Protein AF-A0A7X8Z266-F1 (afdb_monomer_lite)

pLDDT: mean 78.36, std 25.02, range [24.59, 98.62]

Radius of gyration: 16.89 Å; chains: 1; bounding box: 41×51×45 Å

Structure (mmCIF, N/CA/C/O backbone):
data_AF-A0A7X8Z266-F1
#
_entry.id   AF-A0A7X8Z266-F1
#
loop_
_atom_site.group_PDB
_atom_site.id
_atom_site.type_symbol
_atom_site.label_atom_id
_atom_site.label_alt_id
_atom_site.label_comp_id
_atom_site.label_asym_id
_atom_site.label_entity_id
_atom_site.label_seq_id
_atom_site.pdbx_PDB_ins_code
_atom_site.Cartn_x
_atom_site.Cartn_y
_atom_site.Cartn_z
_atom_site.occupancy
_atom_site.B_iso_or_equiv
_atom_site.auth_seq_id
_atom_site.auth_comp_id
_atom_site.auth_asym_id
_atom_site.auth_atom_id
_atom_site.pdbx_PDB_model_num
ATOM 1 N N . MET A 1 1 ? -18.901 -28.163 7.034 1.00 35.19 1 MET A N 1
ATOM 2 C CA . MET A 1 1 ? -17.542 -27.736 6.646 1.00 35.19 1 MET A CA 1
ATOM 3 C C . MET A 1 1 ? -17.707 -26.936 5.373 1.00 35.19 1 MET A C 1
ATOM 5 O O . MET A 1 1 ? -18.072 -27.517 4.364 1.00 35.19 1 MET A O 1
ATOM 9 N N . ASP A 1 2 ? -17.622 -25.613 5.477 1.00 34.78 2 ASP A N 1
ATOM 10 C CA . ASP A 1 2 ? -17.873 -24.698 4.362 1.00 34.78 2 ASP A CA 1
ATOM 11 C C . ASP A 1 2 ? -16.616 -24.594 3.487 1.00 34.78 2 ASP A C 1
ATOM 13 O O . ASP A 1 2 ? -15.543 -24.224 3.963 1.00 34.78 2 ASP A O 1
ATOM 17 N N . THR A 1 3 ? -16.745 -24.987 2.224 1.00 41.06 3 THR A N 1
ATOM 18 C CA . THR A 1 3 ? -15.698 -25.002 1.197 1.00 41.06 3 THR A CA 1
ATOM 19 C C . THR A 1 3 ? -15.690 -23.717 0.358 1.00 41.06 3 THR A C 1
ATOM 21 O O . THR A 1 3 ? -15.401 -23.766 -0.836 1.00 41.06 3 THR A O 1
ATOM 24 N N . SER A 1 4 ? -15.986 -22.545 0.930 1.00 42.16 4 SER A N 1
ATOM 25 C CA . SER A 1 4 ? -15.913 -21.267 0.205 1.00 42.16 4 SER A CA 1
ATOM 26 C C . SER A 1 4 ? -14.477 -20.703 0.135 1.00 42.16 4 SER A C 1
ATOM 28 O O . SER A 1 4 ? -14.201 -19.594 0.599 1.00 42.16 4 SER A O 1
ATOM 30 N N . ASN A 1 5 ? -13.533 -21.438 -0.456 1.00 44.22 5 ASN A N 1
ATOM 31 C CA . ASN A 1 5 ? -12.249 -20.862 -0.880 1.00 44.22 5 ASN A CA 1
ATOM 32 C C . ASN A 1 5 ? -12.412 -20.200 -2.260 1.00 44.22 5 ASN A C 1
ATOM 34 O O . ASN A 1 5 ? -11.796 -20.603 -3.241 1.00 44.22 5 ASN A O 1
ATOM 38 N N . SER A 1 6 ? -13.328 -19.234 -2.351 1.00 47.03 6 SER A N 1
ATOM 39 C CA . SER A 1 6 ? -13.508 -18.397 -3.536 1.00 47.03 6 SER A CA 1
ATOM 40 C C . SER A 1 6 ? -12.525 -17.232 -3.451 1.00 47.03 6 SER A C 1
ATOM 42 O O . SER A 1 6 ? -12.657 -16.413 -2.536 1.00 47.03 6 SER A O 1
ATOM 44 N N . ASP A 1 7 ? -11.563 -17.161 -4.374 1.00 64.88 7 ASP A N 1
ATOM 45 C CA . ASP A 1 7 ? -10.638 -16.034 -4.543 1.00 64.88 7 ASP A CA 1
ATOM 46 C C . ASP A 1 7 ? -11.413 -14.710 -4.552 1.00 64.88 7 ASP A C 1
ATOM 48 O O . ASP A 1 7 ? -12.054 -14.330 -5.535 1.00 64.88 7 ASP A O 1
ATOM 52 N N . ARG A 1 8 ? -11.404 -14.014 -3.411 1.00 78.88 8 ARG A N 1
ATOM 53 C CA . ARG A 1 8 ? -12.069 -12.719 -3.273 1.00 78.88 8 ARG A CA 1
ATOM 54 C C . ARG A 1 8 ? -11.287 -11.692 -4.087 1.00 78.88 8 ARG A C 1
ATOM 56 O O . ARG A 1 8 ? -10.057 -11.699 -4.013 1.00 78.88 8 ARG A O 1
ATOM 63 N N . PRO A 1 9 ? -11.957 -10.790 -4.823 1.00 89.75 9 PRO A N 1
ATOM 64 C CA . PRO A 1 9 ? -11.262 -9.776 -5.596 1.00 89.75 9 PRO A CA 1
ATOM 65 C C . PRO A 1 9 ? -10.389 -8.918 -4.676 1.00 89.75 9 PRO A C 1
ATOM 67 O O . PRO A 1 9 ? -10.814 -8.474 -3.605 1.00 89.75 9 PRO A O 1
ATOM 70 N N . ILE A 1 10 ? -9.146 -8.715 -5.103 1.00 93.56 10 ILE A N 1
ATOM 71 C CA . ILE A 1 10 ? -8.135 -7.971 -4.357 1.00 93.56 10 ILE A CA 1
ATOM 72 C C . ILE A 1 10 ? -8.099 -6.538 -4.881 1.00 93.56 10 ILE A C 1
ATOM 74 O O . ILE A 1 10 ? -8.095 -6.318 -6.094 1.00 93.56 10 ILE A O 1
ATOM 78 N N . VAL A 1 11 ? -8.056 -5.564 -3.976 1.00 94.56 11 VAL A N 1
ATOM 79 C CA . VAL A 1 11 ? -7.810 -4.156 -4.310 1.00 94.56 11 VAL A CA 1
ATOM 80 C C . VAL A 1 11 ? -6.470 -3.749 -3.721 1.00 94.56 11 VAL A C 1
ATOM 82 O O . VAL A 1 11 ? -6.250 -3.901 -2.516 1.00 94.56 11 VAL A O 1
ATOM 85 N N . CYS A 1 12 ? -5.573 -3.241 -4.567 1.00 96.06 12 CYS A N 1
ATOM 86 C CA . CYS A 1 12 ? -4.284 -2.738 -4.115 1.00 96.06 12 CYS A CA 1
ATOM 87 C C . CYS A 1 12 ? -4.364 -1.262 -3.739 1.00 96.06 12 CYS A C 1
ATOM 89 O O . CYS A 1 12 ? -5.022 -0.482 -4.424 1.00 96.06 12 CYS A O 1
ATOM 91 N N . ILE A 1 13 ? -3.677 -0.873 -2.671 1.00 96.81 13 ILE A N 1
ATOM 92 C CA . ILE A 1 13 ? -3.551 0.514 -2.238 1.00 96.81 13 ILE A CA 1
ATOM 93 C C . ILE A 1 13 ? -2.069 0.889 -2.239 1.00 96.81 13 ILE A C 1
ATOM 95 O O . ILE A 1 13 ? -1.274 0.319 -1.486 1.00 96.81 13 ILE A O 1
ATOM 99 N N . PHE A 1 14 ? -1.718 1.872 -3.064 1.00 96.31 14 PHE A N 1
ATOM 100 C CA . PHE A 1 14 ? -0.408 2.519 -3.079 1.00 96.31 14 PHE A CA 1
ATOM 101 C C . PHE A 1 14 ? -0.469 3.828 -2.297 1.00 96.31 14 PHE A C 1
ATOM 103 O O . PHE A 1 14 ? -1.463 4.551 -2.363 1.00 96.31 14 PHE A O 1
ATOM 110 N N . GLY A 1 15 ? 0.592 4.157 -1.562 1.00 94.38 15 GLY A N 1
ATOM 111 C CA . GLY A 1 15 ? 0.615 5.379 -0.763 1.00 94.38 15 GLY A CA 1
ATOM 112 C C . GLY A 1 15 ? 1.878 5.569 0.066 1.00 94.38 15 GLY A C 1
ATOM 113 O O . GLY A 1 15 ? 2.789 4.739 0.075 1.00 94.38 15 GLY A O 1
ATOM 114 N N . SER A 1 16 ? 1.938 6.704 0.762 1.00 93.62 16 SER A N 1
ATOM 115 C CA . SER A 1 16 ? 3.079 7.090 1.592 1.00 93.62 16 SER A CA 1
ATOM 116 C C . SER A 1 16 ? 3.277 6.185 2.814 1.00 93.62 16 SER A C 1
ATOM 118 O O . SER A 1 16 ? 2.316 5.789 3.475 1.00 93.62 16 SER A O 1
ATOM 120 N N . TYR A 1 17 ? 4.540 5.948 3.176 1.00 93.00 17 TYR A N 1
ATOM 121 C CA . TYR A 1 17 ? 4.927 5.263 4.416 1.00 93.00 17 TYR A CA 1
ATOM 122 C C . TYR A 1 17 ? 4.997 6.194 5.638 1.00 93.00 17 TYR A C 1
ATOM 124 O O . TYR A 1 17 ? 5.162 5.720 6.755 1.00 93.00 17 TYR A O 1
ATOM 132 N N . SER A 1 18 ? 4.961 7.512 5.423 1.00 93.38 18 SER A N 1
ATOM 133 C CA . SER A 1 18 ? 5.242 8.513 6.460 1.00 93.38 18 SER A CA 1
ATOM 134 C C . SER A 1 18 ? 4.063 8.920 7.359 1.00 93.38 18 SER A C 1
ATOM 136 O O . SER A 1 18 ? 4.357 9.308 8.491 1.00 93.38 18 SER A O 1
ATOM 138 N N . PRO A 1 19 ? 2.789 8.921 6.904 1.00 95.25 19 PRO A N 1
ATOM 139 C CA . PRO A 1 19 ? 1.686 9.437 7.708 1.00 95.25 19 PRO A CA 1
ATOM 140 C C . PRO A 1 19 ? 1.514 8.715 9.038 1.00 95.25 19 PRO A C 1
ATOM 142 O O . PRO A 1 19 ? 1.786 7.520 9.138 1.00 95.25 19 PRO A O 1
ATOM 145 N N . LYS A 1 20 ? 1.023 9.422 10.050 1.00 96.56 20 LYS A N 1
ATOM 146 C CA . LYS A 1 20 ? 0.807 8.875 11.399 1.00 96.56 20 LYS A CA 1
ATOM 147 C C . LYS A 1 20 ? -0.675 8.881 11.783 1.00 96.56 20 LYS A C 1
ATOM 149 O O . LYS A 1 20 ? -1.428 9.668 11.211 1.00 96.56 20 LYS A O 1
ATOM 154 N N . PRO A 1 21 ? -1.099 8.050 12.755 1.00 96.94 21 PRO A N 1
ATOM 155 C CA . PRO A 1 21 ? -2.458 8.103 13.291 1.00 96.94 21 PRO A CA 1
ATOM 156 C C . PRO A 1 21 ? -2.871 9.531 13.670 1.00 96.94 21 PRO A C 1
ATOM 158 O O . PRO A 1 21 ? -2.087 10.255 14.287 1.00 96.94 21 PRO A O 1
ATOM 161 N N . GLY A 1 22 ? -4.082 9.935 13.284 1.00 95.25 22 GLY A N 1
ATOM 162 C CA . GLY A 1 22 ? -4.594 11.297 13.453 1.00 95.25 22 GLY A CA 1
ATOM 163 C C . GLY A 1 22 ? -4.239 12.273 12.325 1.00 95.25 22 GLY A C 1
ATOM 164 O O . GLY A 1 22 ? -4.825 13.353 12.257 1.00 95.25 22 GLY A O 1
ATOM 165 N N . GLU A 1 23 ? -3.323 11.929 11.414 1.00 95.19 23 GLU A N 1
ATOM 166 C CA . GLU A 1 23 ? -3.059 12.746 10.226 1.00 95.19 23 GLU A CA 1
ATOM 167 C C . GLU A 1 23 ? -4.092 12.466 9.119 1.00 95.19 23 GLU A C 1
ATOM 169 O O . GLU A 1 23 ? -4.456 11.308 8.897 1.00 95.19 23 GLU A O 1
ATOM 174 N N . PRO A 1 24 ? -4.516 13.480 8.337 1.00 95.12 24 PRO A N 1
ATOM 175 C CA . PRO A 1 24 ? -5.601 13.324 7.362 1.00 95.12 24 PRO A CA 1
ATOM 176 C C . PRO A 1 24 ? -5.409 12.174 6.365 1.00 95.12 24 PRO A C 1
ATOM 178 O O . PRO A 1 24 ? -6.353 11.453 6.051 1.00 95.12 24 PRO A O 1
ATOM 181 N N . LEU A 1 25 ? -4.181 11.978 5.875 1.00 92.62 25 LEU A N 1
ATOM 182 C CA . LEU A 1 25 ? -3.877 10.928 4.903 1.00 92.62 25 LEU A CA 1
ATOM 183 C C . LEU A 1 25 ? -3.906 9.524 5.526 1.00 92.62 25 LEU A C 1
ATOM 185 O O . LEU A 1 25 ? -4.255 8.558 4.845 1.00 92.62 25 LEU A O 1
ATOM 189 N N . PHE A 1 26 ? -3.560 9.408 6.810 1.00 97.25 26 PHE A N 1
ATOM 190 C CA . PHE A 1 26 ? -3.673 8.156 7.553 1.00 97.25 26 PHE A CA 1
ATOM 191 C C . PHE A 1 26 ? -5.148 7.791 7.747 1.00 97.25 26 PHE A C 1
ATOM 193 O O . PHE A 1 26 ? -5.557 6.692 7.378 1.00 97.25 26 PHE A O 1
ATOM 200 N N . GLU A 1 27 ? -5.962 8.733 8.230 1.00 97.50 27 GLU A N 1
ATOM 201 C CA . GLU A 1 27 ? -7.399 8.519 8.451 1.00 97.50 27 GLU A CA 1
ATOM 202 C C . GLU A 1 27 ? -8.140 8.191 7.149 1.00 97.50 27 GLU A C 1
ATOM 204 O O . GLU A 1 27 ? -8.985 7.294 7.109 1.00 97.50 27 GLU A O 1
ATOM 209 N N . LEU A 1 28 ? -7.769 8.851 6.048 1.00 95.44 28 LEU A N 1
ATOM 210 C CA . LEU A 1 28 ? -8.294 8.530 4.724 1.00 95.44 28 LEU A CA 1
ATOM 211 C C . LEU A 1 28 ? -7.953 7.090 4.315 1.00 95.44 28 LEU A C 1
ATOM 213 O O . LEU A 1 28 ? -8.831 6.352 3.868 1.00 95.44 28 LEU A O 1
ATOM 217 N N . ALA A 1 29 ? -6.695 6.671 4.475 1.00 97.38 29 ALA A N 1
ATOM 218 C CA . ALA A 1 29 ? -6.267 5.313 4.147 1.00 97.38 29 ALA A CA 1
ATOM 219 C C . ALA A 1 29 ? -6.986 4.258 5.006 1.00 97.38 29 ALA A C 1
ATOM 221 O O . ALA A 1 29 ? -7.407 3.226 4.476 1.00 97.38 29 ALA A O 1
ATOM 222 N N . TYR A 1 30 ? -7.180 4.536 6.298 1.00 98.50 30 TYR A N 1
ATOM 223 C CA . TYR A 1 30 ? -7.962 3.696 7.205 1.00 98.50 30 TYR A CA 1
ATOM 224 C C . TYR A 1 30 ? -9.419 3.570 6.743 1.00 98.50 30 TYR A C 1
ATOM 226 O O . TYR A 1 30 ? -9.921 2.456 6.570 1.00 98.50 30 TYR A O 1
ATOM 234 N N . ALA A 1 31 ? -10.082 4.694 6.456 1.00 97.62 31 ALA A N 1
ATOM 235 C CA . ALA A 1 31 ? -11.469 4.712 5.998 1.00 97.62 31 ALA A CA 1
ATOM 236 C C . ALA A 1 31 ? -11.653 3.961 4.669 1.00 97.62 31 ALA A C 1
ATOM 238 O O . ALA A 1 31 ? -12.618 3.212 4.509 1.00 97.62 31 ALA A O 1
ATOM 239 N N . ILE A 1 32 ? -10.707 4.102 3.735 1.00 96.31 32 ILE A N 1
ATOM 240 C CA . ILE A 1 32 ? -10.701 3.359 2.468 1.00 96.31 32 ILE A CA 1
ATOM 241 C C . ILE A 1 32 ? -10.553 1.857 2.720 1.00 96.31 32 ILE A C 1
ATOM 243 O O . ILE A 1 32 ? -11.330 1.076 2.170 1.00 96.31 32 ILE A O 1
ATOM 247 N N . GLY A 1 33 ? -9.603 1.444 3.566 1.00 97.25 33 GLY A N 1
ATOM 248 C CA . GLY A 1 33 ? -9.425 0.037 3.933 1.00 97.25 33 GLY A CA 1
ATOM 249 C C . GLY A 1 33 ? -10.703 -0.565 4.520 1.00 97.25 33 GLY A C 1
ATOM 250 O O . GLY A 1 33 ? -11.151 -1.631 4.092 1.00 97.25 33 GLY A O 1
ATOM 251 N N . GLN A 1 34 ? -11.351 0.170 5.425 1.00 97.75 34 GLN A N 1
ATOM 252 C CA . GLN A 1 34 ? -12.617 -0.228 6.032 1.00 97.75 34 GLN A CA 1
ATOM 253 C C . GLN A 1 34 ? -13.754 -0.329 5.001 1.00 97.75 34 GLN A C 1
ATOM 255 O O . GLN A 1 34 ? -14.527 -1.290 5.019 1.00 97.75 34 GLN A O 1
ATOM 260 N N . ALA A 1 35 ? -13.864 0.640 4.089 1.00 95.81 35 ALA A N 1
ATOM 261 C CA . ALA A 1 35 ? -14.896 0.661 3.055 1.00 95.81 35 ALA A CA 1
ATOM 262 C C . ALA A 1 35 ? -14.738 -0.499 2.059 1.00 95.81 35 ALA A C 1
ATOM 264 O O . ALA A 1 35 ? -15.711 -1.192 1.760 1.00 95.81 35 ALA A O 1
ATOM 265 N N . LEU A 1 36 ? -13.512 -0.757 1.597 1.00 94.06 36 LEU A N 1
ATOM 266 C CA . LEU A 1 36 ? -13.203 -1.876 0.703 1.00 94.06 36 LEU A CA 1
ATOM 267 C C . LEU A 1 36 ? -13.519 -3.219 1.363 1.00 94.06 36 LEU A C 1
ATOM 269 O O . LEU A 1 36 ? -14.144 -4.087 0.751 1.00 94.06 36 LEU A O 1
ATOM 273 N N . ALA A 1 37 ? -13.159 -3.370 2.635 1.00 95.25 37 ALA A N 1
ATOM 274 C CA . ALA A 1 37 ? -13.438 -4.582 3.384 1.00 95.25 37 ALA A CA 1
ATOM 275 C C . ALA A 1 37 ? -14.947 -4.835 3.562 1.00 95.25 37 ALA A C 1
ATOM 277 O O . ALA A 1 37 ? -15.438 -5.947 3.317 1.00 95.25 37 ALA A O 1
ATOM 278 N N . LYS A 1 38 ? -15.707 -3.788 3.910 1.00 93.56 38 LYS A N 1
ATOM 279 C CA . LYS A 1 38 ? -17.178 -3.830 3.979 1.00 93.56 38 LYS A CA 1
ATOM 280 C C . LYS A 1 38 ? -17.806 -4.183 2.627 1.00 93.56 38 LYS A C 1
ATOM 282 O O . LYS A 1 38 ? -18.787 -4.918 2.593 1.00 93.56 38 LYS A O 1
ATOM 287 N N . ALA A 1 39 ? -17.204 -3.738 1.526 1.00 90.69 39 ALA A N 1
ATOM 288 C CA . ALA A 1 39 ? -17.618 -4.084 0.167 1.00 90.69 39 ALA A CA 1
ATOM 289 C C . ALA A 1 39 ? -17.176 -5.493 -0.293 1.00 90.69 39 ALA A C 1
ATOM 291 O O . ALA A 1 39 ? -17.514 -5.909 -1.398 1.00 90.69 3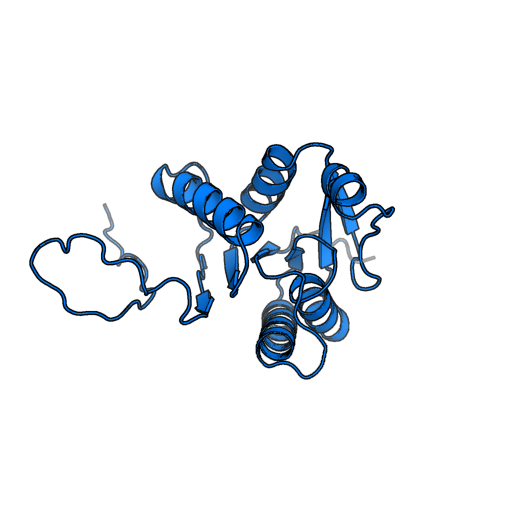9 ALA A O 1
ATOM 292 N N . GLY A 1 40 ? -16.466 -6.256 0.546 1.00 91.81 40 GLY A N 1
ATOM 293 C CA . GLY A 1 40 ? -16.105 -7.652 0.276 1.00 91.81 40 GLY A CA 1
ATOM 294 C C . GLY A 1 40 ? -14.734 -7.864 -0.365 1.00 91.81 40 GLY A C 1
ATOM 295 O O . GLY A 1 40 ? -14.401 -9.005 -0.690 1.00 91.81 40 GLY A O 1
ATOM 296 N N . PHE A 1 41 ? -1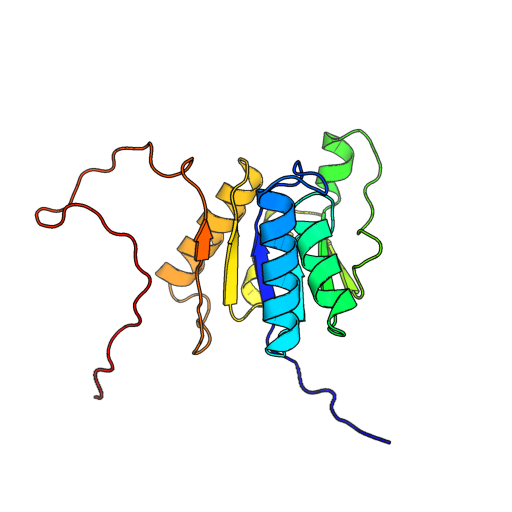3.931 -6.809 -0.514 1.00 93.25 41 PHE A N 1
ATOM 297 C CA . PHE A 1 41 ? -12.595 -6.898 -1.098 1.00 93.25 41 PHE A CA 1
ATOM 298 C C . PHE A 1 41 ? -11.538 -7.299 -0.065 1.00 93.25 41 PHE A C 1
ATOM 300 O O . PHE A 1 41 ? -11.598 -6.913 1.106 1.00 93.25 41 PHE A O 1
ATOM 307 N N . THR A 1 42 ? -10.537 -8.043 -0.528 1.00 96.12 42 THR A N 1
ATOM 308 C CA . THR A 1 42 ? -9.269 -8.228 0.191 1.00 96.12 42 THR A CA 1
ATOM 309 C C . THR A 1 42 ? -8.370 -7.029 -0.103 1.00 96.12 42 THR A C 1
ATOM 311 O O . THR A 1 42 ? -8.237 -6.629 -1.261 1.00 96.12 42 THR A O 1
ATOM 314 N N . VAL A 1 43 ? -7.736 -6.457 0.922 1.00 97.25 43 VAL A N 1
ATOM 315 C CA . VAL A 1 43 ? -6.840 -5.301 0.751 1.00 97.25 43 VAL A CA 1
ATOM 316 C C . VAL A 1 43 ? -5.398 -5.768 0.582 1.00 97.25 43 VAL A C 1
ATOM 318 O O . VAL A 1 43 ? -4.885 -6.513 1.412 1.00 97.25 43 VAL A O 1
ATOM 321 N N . CYS A 1 44 ? -4.737 -5.314 -0.481 1.00 97.62 44 CYS A N 1
ATOM 322 C CA . CYS A 1 44 ? -3.317 -5.545 -0.738 1.00 97.62 44 CYS A CA 1
ATOM 323 C C . CYS A 1 44 ? -2.539 -4.228 -0.667 1.00 97.62 44 CYS A C 1
ATOM 325 O O . CYS A 1 44 ? -2.957 -3.229 -1.247 1.00 97.62 44 CYS A O 1
ATOM 327 N N . ASN A 1 45 ? -1.386 -4.203 -0.007 1.00 98.19 45 ASN A N 1
ATOM 328 C CA . ASN A 1 45 ? -0.499 -3.038 0.006 1.00 98.19 45 ASN A CA 1
ATOM 329 C C . ASN A 1 45 ? 0.966 -3.458 0.226 1.00 98.19 45 ASN A C 1
ATOM 331 O O . ASN A 1 45 ? 1.296 -4.641 0.199 1.00 98.19 45 ASN A O 1
ATOM 335 N N . GLY A 1 46 ? 1.871 -2.496 0.427 1.00 97.06 46 GLY A N 1
ATOM 336 C CA . GLY A 1 46 ? 3.296 -2.773 0.639 1.00 97.06 46 GLY A CA 1
ATOM 337 C C . GLY A 1 46 ? 3.685 -3.343 2.006 1.00 97.06 46 GLY A C 1
ATOM 338 O O . GLY A 1 46 ? 4.856 -3.642 2.212 1.00 97.06 46 GLY A O 1
ATOM 339 N N . GLY A 1 47 ? 2.743 -3.481 2.937 1.00 96.62 47 GLY A N 1
ATOM 340 C CA . GLY A 1 47 ? 2.924 -4.193 4.202 1.00 96.62 47 GLY A CA 1
ATOM 341 C C . GLY A 1 47 ? 3.631 -3.432 5.324 1.00 96.62 47 GLY A C 1
ATOM 342 O O . GLY A 1 47 ? 3.750 -3.982 6.410 1.00 96.62 47 GLY A O 1
ATOM 343 N N . TYR A 1 48 ? 4.084 -2.193 5.118 1.00 95.75 48 TYR A N 1
ATOM 344 C CA . TYR A 1 48 ? 4.836 -1.432 6.131 1.00 95.75 48 TYR A CA 1
ATOM 345 C C . TYR A 1 48 ? 3.967 -0.376 6.839 1.00 95.75 48 TYR A C 1
ATOM 347 O O . TYR A 1 48 ? 2.790 -0.613 7.105 1.00 95.75 48 TYR A O 1
ATOM 355 N N . ASP A 1 49 ? 4.558 0.776 7.163 1.00 95.81 49 ASP A N 1
ATOM 356 C CA . ASP A 1 49 ? 3.963 1.863 7.942 1.00 95.81 49 ASP A CA 1
ATOM 357 C C . ASP A 1 49 ? 3.081 2.813 7.108 1.00 95.81 49 ASP A C 1
ATOM 359 O O . ASP A 1 49 ? 2.867 2.637 5.904 1.00 95.81 49 ASP A O 1
ATOM 363 N N . GLY A 1 50 ? 2.579 3.864 7.752 1.00 96.62 50 GLY A N 1
ATOM 364 C CA . GLY A 1 50 ? 1.841 4.934 7.095 1.00 96.62 50 GLY A CA 1
ATOM 365 C C . GLY A 1 50 ? 0.510 4.477 6.525 1.00 96.62 50 GLY A C 1
ATOM 366 O O . GLY A 1 50 ? -0.261 3.780 7.181 1.00 96.62 50 GLY A O 1
ATOM 367 N N . THR A 1 51 ? 0.236 4.858 5.280 1.00 97.62 51 THR A N 1
ATOM 368 C CA . THR A 1 51 ? -1.018 4.504 4.596 1.00 97.62 51 THR A CA 1
ATOM 369 C C . THR A 1 51 ? -1.205 2.991 4.436 1.00 97.62 51 THR A C 1
ATOM 371 O O . THR A 1 51 ? -2.337 2.506 4.409 1.00 97.62 51 THR A O 1
ATOM 374 N N . MET A 1 52 ? -0.112 2.222 4.384 1.00 98.06 52 MET A N 1
ATOM 375 C CA . MET A 1 52 ? -0.155 0.758 4.326 1.00 98.06 52 MET A CA 1
ATOM 376 C C . MET A 1 52 ? -0.632 0.165 5.657 1.00 98.06 52 MET A C 1
ATOM 378 O O . MET A 1 52 ? -1.497 -0.709 5.663 1.00 98.06 52 MET A O 1
ATOM 382 N N . LEU A 1 53 ? -0.129 0.684 6.781 1.00 98.50 53 LEU A N 1
ATOM 383 C CA . LEU A 1 53 ? -0.597 0.310 8.116 1.00 98.50 53 LEU A CA 1
ATOM 384 C C . LEU A 1 53 ? -2.072 0.677 8.294 1.00 98.50 53 LEU A C 1
ATOM 386 O O . LEU A 1 53 ? -2.875 -0.183 8.640 1.00 98.50 53 LEU A O 1
ATOM 390 N N . ALA A 1 54 ? -2.429 1.927 7.995 1.00 98.56 54 ALA A N 1
ATOM 391 C CA . ALA A 1 54 ? -3.785 2.443 8.154 1.00 98.56 54 ALA A CA 1
ATOM 392 C C . ALA A 1 54 ? -4.817 1.635 7.356 1.00 98.56 54 ALA A C 1
ATOM 394 O O . ALA A 1 54 ? -5.839 1.207 7.890 1.00 98.56 54 ALA A O 1
ATOM 395 N N . SER A 1 55 ? -4.538 1.384 6.075 1.00 98.50 55 SER A N 1
ATOM 396 C CA . SER A 1 55 ? -5.457 0.635 5.218 1.00 98.50 55 SER A CA 1
ATOM 397 C C . SER A 1 55 ? -5.585 -0.836 5.611 1.00 98.50 55 SER A C 1
ATOM 399 O O . SER A 1 55 ? -6.691 -1.376 5.566 1.00 98.50 55 SER A O 1
ATOM 401 N N . ALA A 1 56 ? -4.492 -1.478 6.040 1.00 98.62 56 ALA A N 1
ATOM 402 C CA . ALA A 1 56 ? -4.543 -2.836 6.575 1.00 98.62 56 ALA A CA 1
ATOM 403 C C . ALA A 1 56 ? -5.355 -2.884 7.878 1.00 98.62 56 ALA A C 1
ATOM 405 O O . ALA A 1 56 ? -6.214 -3.750 8.026 1.00 98.62 56 ALA A O 1
ATOM 406 N N . GLN A 1 57 ? -5.149 -1.918 8.775 1.00 98.62 57 GLN A N 1
ATOM 407 C CA . GLN A 1 57 ? -5.904 -1.791 10.018 1.00 98.62 57 GLN A CA 1
ATOM 408 C C . GLN A 1 57 ? -7.410 -1.671 9.754 1.00 98.62 57 GLN A C 1
ATOM 410 O O . GLN A 1 57 ? -8.189 -2.483 10.252 1.00 98.62 57 GLN A O 1
ATOM 415 N N . GLY A 1 58 ? -7.822 -0.712 8.919 1.00 98.38 58 GLY A N 1
ATOM 416 C CA . GLY A 1 58 ? -9.237 -0.497 8.608 1.00 98.38 58 GLY A CA 1
ATOM 417 C C . GLY A 1 58 ? -9.894 -1.724 7.975 1.00 98.38 58 GLY A C 1
ATOM 418 O O . GLY A 1 58 ? -11.033 -2.062 8.303 1.00 98.38 58 GLY A O 1
ATOM 419 N N . ALA A 1 59 ? -9.169 -2.438 7.110 1.00 98.19 59 ALA A N 1
ATOM 420 C CA . ALA A 1 59 ? -9.663 -3.666 6.499 1.00 98.19 59 ALA A CA 1
ATOM 421 C C . ALA A 1 59 ? -9.802 -4.817 7.506 1.00 98.19 59 ALA A C 1
ATOM 423 O O . ALA A 1 59 ? -10.810 -5.534 7.502 1.00 98.19 59 ALA A O 1
ATOM 424 N N . LYS A 1 60 ? -8.807 -4.968 8.388 1.00 97.56 60 LYS A N 1
ATOM 425 C CA . LYS A 1 60 ? -8.759 -6.020 9.402 1.00 97.56 60 LYS A CA 1
ATOM 426 C C . LYS A 1 60 ? -9.868 -5.857 10.437 1.00 97.56 60 LYS A C 1
ATOM 428 O O . LYS A 1 60 ? -10.571 -6.820 10.737 1.00 97.56 60 LYS A O 1
ATOM 433 N N . GLU A 1 61 ? -10.072 -4.639 10.928 1.00 98.19 61 GLU A N 1
ATOM 434 C CA . GLU A 1 61 ? -11.140 -4.310 11.881 1.00 98.19 61 GLU A CA 1
ATOM 435 C C . GLU A 1 61 ? -12.542 -4.487 11.271 1.00 98.19 61 GLU A C 1
ATOM 437 O O . GLU A 1 61 ? -13.489 -4.832 11.973 1.00 98.19 61 GLU A O 1
ATOM 442 N N . ALA A 1 62 ? -12.675 -4.337 9.950 1.00 97.12 62 ALA A N 1
ATOM 443 C CA . ALA A 1 62 ? -13.896 -4.657 9.208 1.00 97.12 62 ALA A CA 1
ATOM 444 C C . ALA A 1 62 ? -14.048 -6.155 8.861 1.00 97.12 62 ALA A C 1
ATOM 446 O O . ALA A 1 62 ? -14.958 -6.529 8.116 1.00 97.12 62 ALA A O 1
ATOM 447 N N . GLY A 1 63 ? -13.180 -7.026 9.386 1.00 94.62 63 GLY A N 1
ATOM 448 C CA . GLY A 1 63 ? -13.300 -8.479 9.263 1.00 94.62 63 GLY A CA 1
ATOM 449 C C . GLY A 1 63 ? -12.857 -9.050 7.915 1.00 94.62 63 GLY A C 1
ATOM 450 O O . GLY A 1 63 ? -13.293 -10.146 7.545 1.00 94.62 63 GLY A O 1
ATOM 451 N N . ARG A 1 64 ? -12.012 -8.338 7.155 1.00 94.00 64 ARG A N 1
ATOM 452 C CA . ARG A 1 64 ? -11.425 -8.855 5.907 1.00 94.00 64 ARG A CA 1
ATOM 453 C C . ARG A 1 64 ? -9.933 -9.121 6.020 1.00 94.00 64 ARG A C 1
ATOM 455 O O . ARG A 1 64 ? -9.244 -8.584 6.878 1.00 94.00 64 ARG A O 1
ATOM 462 N N . ALA A 1 65 ? -9.479 -9.999 5.127 1.00 94.56 65 ALA A N 1
ATOM 463 C CA . ALA A 1 65 ? -8.085 -10.383 5.013 1.00 94.56 65 ALA A CA 1
ATOM 464 C C . ALA A 1 65 ? -7.261 -9.277 4.348 1.00 94.56 65 ALA A C 1
ATOM 466 O O . ALA A 1 65 ? -7.764 -8.499 3.527 1.00 94.56 65 ALA A O 1
ATOM 467 N N . THR A 1 66 ? -5.979 -9.267 4.674 1.00 98.00 66 THR A N 1
ATOM 468 C CA . THR A 1 66 ? -5.001 -8.293 4.193 1.00 98.00 66 THR A CA 1
ATOM 469 C C . THR A 1 66 ? -3.763 -8.997 3.645 1.00 98.00 66 THR A C 1
ATOM 471 O O . THR A 1 66 ? -3.332 -10.040 4.143 1.00 98.00 66 THR A O 1
ATOM 474 N N . ILE A 1 67 ? -3.175 -8.421 2.601 1.00 98.38 67 ILE A N 1
ATOM 475 C CA . ILE A 1 67 ? -1.955 -8.922 1.970 1.00 98.38 67 ILE A CA 1
ATOM 476 C C . ILE A 1 67 ? -0.906 -7.812 1.976 1.00 98.38 67 ILE A C 1
ATOM 478 O O . ILE A 1 67 ? -1.170 -6.697 1.527 1.00 98.38 67 ILE A O 1
ATOM 482 N N . GLY A 1 68 ? 0.285 -8.123 2.479 1.00 98.12 68 GLY A N 1
ATOM 483 C CA . GLY A 1 68 ? 1.433 -7.223 2.490 1.00 98.12 68 GLY A CA 1
ATOM 484 C C . GLY A 1 68 ? 2.513 -7.742 1.554 1.00 98.12 68 GLY A C 1
ATOM 485 O O . GLY A 1 68 ? 3.021 -8.841 1.762 1.00 98.12 68 GLY A O 1
ATOM 486 N N . VAL A 1 69 ? 2.874 -6.967 0.533 1.00 97.56 69 VAL A N 1
ATOM 487 C CA . VAL A 1 69 ? 3.952 -7.321 -0.398 1.00 97.56 69 VAL A CA 1
ATOM 488 C C . VAL A 1 69 ? 5.221 -6.569 -0.007 1.00 97.56 69 VAL A C 1
ATOM 490 O O . VAL A 1 69 ? 5.397 -5.397 -0.354 1.00 97.56 69 VAL A O 1
ATOM 493 N N . THR A 1 70 ? 6.089 -7.230 0.756 1.00 95.94 70 THR A N 1
ATOM 494 C CA . THR A 1 70 ? 7.313 -6.650 1.325 1.00 95.94 70 THR A CA 1
ATOM 495 C C . THR A 1 70 ? 8.508 -6.833 0.389 1.00 95.94 70 THR A C 1
ATOM 497 O O . THR A 1 70 ? 8.480 -7.639 -0.545 1.00 95.94 70 THR A O 1
ATOM 500 N N . CYS A 1 71 ? 9.566 -6.043 0.593 1.00 93.56 71 CYS A N 1
ATOM 501 C CA . CYS A 1 71 ? 10.798 -6.174 -0.175 1.00 93.56 71 CYS A CA 1
ATOM 502 C C . CYS A 1 71 ? 12.068 -5.979 0.660 1.00 93.56 71 CYS A C 1
ATOM 504 O O . CYS A 1 71 ? 12.180 -5.013 1.420 1.00 93.56 71 CYS A O 1
ATOM 506 N N . SER A 1 72 ? 13.043 -6.877 0.488 1.00 88.25 72 SER A N 1
ATOM 507 C CA . SER A 1 72 ? 14.291 -6.894 1.264 1.00 88.25 72 SER A CA 1
ATOM 508 C C . SER A 1 72 ? 15.144 -5.629 1.086 1.00 88.25 72 SER A C 1
ATOM 510 O O . SER A 1 72 ? 15.728 -5.141 2.058 1.00 88.25 72 SER A O 1
ATOM 512 N N . ILE A 1 73 ? 15.138 -5.015 -0.106 1.00 86.69 73 ILE A N 1
ATOM 513 C CA . ILE A 1 73 ? 15.913 -3.797 -0.424 1.00 86.69 73 ILE A CA 1
ATOM 514 C C . ILE A 1 73 ? 15.583 -2.629 0.522 1.00 86.69 73 ILE A C 1
ATOM 516 O O . ILE A 1 73 ? 16.460 -1.831 0.867 1.00 86.69 73 ILE A O 1
ATOM 520 N N . PHE A 1 74 ? 14.336 -2.523 0.989 1.00 84.38 74 PHE A N 1
ATOM 521 C CA . PHE A 1 74 ? 13.928 -1.406 1.843 1.00 84.38 74 PHE A CA 1
ATOM 522 C C . PHE A 1 74 ? 14.542 -1.461 3.242 1.00 84.38 74 PHE A C 1
ATOM 524 O O . PHE A 1 74 ? 14.742 -0.407 3.850 1.00 84.38 74 PHE A O 1
ATOM 531 N N . GLY A 1 75 ? 14.882 -2.653 3.740 1.00 77.81 75 GLY A N 1
ATOM 532 C CA . GLY A 1 75 ? 15.566 -2.790 5.024 1.00 77.81 75 GLY A CA 1
ATOM 533 C C . GLY A 1 75 ? 16.978 -2.206 4.995 1.00 77.81 75 GLY A C 1
ATOM 534 O O . GLY A 1 75 ? 17.353 -1.444 5.885 1.00 77.81 75 GLY A O 1
ATOM 535 N N . GLY A 1 76 ? 17.725 -2.473 3.918 1.00 75.81 76 GLY A N 1
ATOM 536 C CA . GLY A 1 76 ? 19.068 -1.923 3.716 1.00 75.81 76 GLY A CA 1
ATOM 537 C C . GLY A 1 76 ? 19.072 -0.397 3.624 1.00 75.81 76 GLY A C 1
ATOM 538 O O . GLY A 1 76 ? 19.850 0.260 4.308 1.00 75.81 76 GLY A O 1
ATOM 539 N N . TYR A 1 77 ? 18.144 0.179 2.851 1.00 73.19 77 TYR A N 1
ATOM 540 C CA . TYR A 1 77 ? 18.013 1.637 2.722 1.00 73.19 77 TYR A CA 1
ATOM 541 C C . TYR A 1 77 ? 17.649 2.329 4.046 1.00 73.19 77 TYR A C 1
ATOM 543 O O . TYR A 1 77 ? 18.124 3.428 4.322 1.00 73.19 77 TYR A O 1
ATOM 551 N N . ARG A 1 78 ? 16.813 1.695 4.877 1.00 75.12 78 ARG A N 1
ATOM 552 C CA . ARG A 1 78 ? 16.382 2.251 6.171 1.00 75.12 78 ARG A CA 1
ATOM 553 C C . ARG A 1 78 ? 17.306 1.902 7.339 1.00 75.12 78 ARG A C 1
ATOM 555 O O . ARG A 1 78 ? 17.030 2.329 8.455 1.00 75.12 78 ARG A O 1
ATOM 562 N N . GLY A 1 79 ? 18.364 1.124 7.106 1.00 76.94 79 GLY A N 1
ATOM 563 C CA . GLY A 1 79 ? 19.304 0.703 8.147 1.00 76.94 79 GLY A CA 1
ATOM 564 C C . GLY A 1 79 ? 18.694 -0.204 9.221 1.00 76.94 79 GLY A C 1
ATOM 565 O O . GLY A 1 79 ? 19.233 -0.287 10.320 1.00 76.94 79 GLY A O 1
ATOM 566 N N . GLN A 1 80 ? 17.571 -0.871 8.937 1.00 80.50 80 GLN A N 1
ATOM 567 C CA . GLN A 1 80 ? 16.890 -1.747 9.894 1.00 80.50 80 GLN A CA 1
ATOM 568 C C . GLN A 1 80 ? 16.164 -2.895 9.190 1.00 80.50 80 GLN A C 1
ATOM 570 O O . GLN A 1 80 ? 15.708 -2.761 8.057 1.00 80.50 80 GLN A O 1
ATOM 575 N N . THR A 1 81 ? 16.002 -4.026 9.878 1.00 76.81 81 THR A N 1
ATOM 576 C CA . THR A 1 81 ? 15.170 -5.123 9.360 1.00 76.81 81 THR A CA 1
ATOM 577 C C . THR A 1 81 ? 13.703 -4.713 9.424 1.00 76.81 81 THR A C 1
ATOM 579 O O . THR A 1 81 ? 13.178 -4.456 10.506 1.00 76.81 81 THR A O 1
ATOM 582 N N . LEU A 1 82 ? 13.037 -4.652 8.271 1.00 86.12 82 LEU A N 1
ATOM 583 C CA . LEU A 1 82 ? 11.610 -4.355 8.198 1.00 86.12 82 LEU A CA 1
ATOM 584 C C . LEU A 1 82 ? 10.803 -5.650 8.230 1.00 86.12 82 LEU A C 1
ATOM 586 O O . LEU A 1 82 ? 11.167 -6.628 7.581 1.00 86.12 82 LEU A O 1
ATOM 590 N N . LYS A 1 83 ? 9.688 -5.626 8.954 1.00 88.94 83 LYS A N 1
ATOM 591 C CA . LYS A 1 83 ? 8.686 -6.694 8.967 1.00 88.94 83 LYS A CA 1
ATOM 592 C C . LYS A 1 83 ? 7.356 -6.136 8.486 1.00 88.94 83 LYS A C 1
ATOM 594 O O . LYS A 1 83 ? 7.116 -4.934 8.628 1.00 88.94 83 LYS A O 1
ATOM 599 N N . ALA A 1 84 ? 6.509 -7.003 7.941 1.00 95.44 84 ALA A N 1
ATOM 600 C CA . ALA A 1 84 ? 5.120 -6.651 7.704 1.00 95.44 84 ALA A CA 1
ATOM 601 C C . ALA A 1 84 ? 4.453 -6.195 9.015 1.00 95.44 84 ALA A C 1
ATOM 603 O O . ALA A 1 84 ? 4.762 -6.704 10.098 1.00 95.44 84 ALA A O 1
ATOM 604 N N . ASN A 1 85 ? 3.561 -5.211 8.926 1.00 96.25 85 ASN A N 1
ATOM 605 C CA . ASN A 1 85 ? 2.818 -4.731 10.081 1.00 96.25 85 ASN A CA 1
ATOM 606 C C . ASN A 1 85 ? 1.851 -5.806 10.612 1.00 96.25 85 ASN A C 1
ATOM 608 O O . ASN A 1 85 ? 1.459 -6.725 9.896 1.00 96.25 85 ASN A O 1
ATOM 612 N N . HIS A 1 86 ? 1.442 -5.684 11.877 1.00 97.12 86 HIS A N 1
ATOM 613 C CA . HIS A 1 86 ? 0.647 -6.711 12.563 1.00 97.12 86 HIS A CA 1
ATOM 614 C C . HIS A 1 86 ? -0.790 -6.870 12.038 1.00 97.12 86 HIS A C 1
ATOM 616 O O . HIS A 1 86 ? -1.489 -7.786 12.465 1.00 97.12 86 HIS A O 1
ATOM 622 N N . PHE A 1 87 ? -1.244 -5.996 11.135 1.00 98.25 87 PHE A N 1
ATOM 623 C CA . PHE A 1 87 ? -2.540 -6.130 10.477 1.00 98.25 87 PHE A CA 1
ATOM 624 C C . PHE A 1 87 ? -2.462 -6.917 9.170 1.00 98.25 87 PHE A C 1
ATOM 626 O O . PHE A 1 87 ? -3.508 -7.103 8.557 1.00 98.25 87 PHE A O 1
ATOM 633 N N . ILE A 1 88 ? -1.278 -7.370 8.734 1.00 98.19 88 ILE A N 1
ATOM 634 C CA . ILE A 1 88 ? -1.093 -8.219 7.550 1.00 98.19 88 ILE A CA 1
ATOM 635 C C . ILE A 1 88 ? -1.340 -9.693 7.893 1.00 98.19 88 ILE A C 1
ATOM 637 O O . ILE A 1 88 ? -0.634 -10.270 8.714 1.00 98.19 88 ILE A O 1
ATOM 641 N N . ASP A 1 89 ? -2.306 -10.316 7.213 1.00 97.31 89 ASP A N 1
ATOM 642 C CA . ASP A 1 89 ? -2.600 -11.751 7.345 1.00 97.31 89 ASP A CA 1
ATOM 643 C C . ASP A 1 89 ? -1.679 -12.627 6.501 1.00 97.31 89 ASP A C 1
ATOM 645 O O . ASP A 1 89 ? -1.273 -13.712 6.918 1.00 97.31 89 ASP A O 1
ATOM 649 N N . ARG A 1 90 ? -1.365 -12.166 5.289 1.00 97.06 90 ARG A N 1
ATOM 650 C CA . ARG A 1 90 ? -0.490 -12.873 4.357 1.00 97.06 90 ARG A CA 1
ATOM 651 C C . ARG A 1 90 ? 0.610 -11.948 3.868 1.00 97.06 90 ARG A C 1
ATOM 653 O O . ARG A 1 90 ? 0.344 -10.958 3.192 1.00 97.06 90 ARG A O 1
ATOM 660 N N . GLU A 1 91 ? 1.850 -12.315 4.151 1.00 97.12 91 GLU A N 1
ATOM 661 C CA . GLU A 1 91 ? 3.023 -11.652 3.593 1.00 97.12 91 GLU A CA 1
ATOM 662 C C . GLU A 1 91 ? 3.469 -12.348 2.298 1.00 97.12 91 GLU A C 1
ATOM 664 O O . GLU A 1 91 ? 3.531 -13.577 2.224 1.00 97.12 91 GLU A O 1
ATOM 669 N N . ILE A 1 92 ? 3.774 -11.558 1.268 1.00 96.56 92 ILE A N 1
ATOM 670 C CA . ILE A 1 92 ? 4.453 -12.003 0.049 1.00 96.56 92 ILE A CA 1
ATOM 671 C C . ILE A 1 92 ? 5.768 -11.235 -0.029 1.00 96.56 92 ILE A C 1
ATOM 673 O O . ILE A 1 92 ? 5.772 -10.015 -0.170 1.00 96.56 92 ILE A O 1
ATOM 677 N N . HIS A 1 93 ? 6.883 -11.948 0.077 1.00 95.38 93 HIS A N 1
ATOM 678 C CA . HIS A 1 93 ? 8.206 -11.338 0.119 1.00 95.38 93 HIS A CA 1
ATOM 679 C C . HIS A 1 93 ? 8.893 -11.387 -1.248 1.00 95.38 93 HIS A C 1
ATOM 681 O O . HIS A 1 93 ? 8.884 -12.425 -1.909 1.00 95.38 93 HIS A O 1
ATOM 687 N N . HIS A 1 94 ? 9.521 -10.282 -1.652 1.00 95.56 94 HIS A N 1
ATOM 688 C CA . HIS A 1 94 ? 10.323 -10.192 -2.874 1.00 95.56 94 HIS A CA 1
ATOM 689 C C . HIS A 1 94 ? 11.683 -9.538 -2.628 1.00 95.56 94 HIS A C 1
ATOM 691 O O . HIS A 1 94 ? 11.811 -8.607 -1.841 1.00 95.56 94 HIS A O 1
ATOM 697 N N . ASP A 1 95 ? 12.684 -9.907 -3.422 1.00 92.38 95 ASP A N 1
ATOM 698 C CA . ASP A 1 95 ? 14.017 -9.293 -3.335 1.00 92.38 95 ASP A CA 1
ATOM 699 C C . ASP A 1 95 ? 14.244 -8.144 -4.320 1.00 92.38 95 ASP A C 1
ATOM 701 O O . ASP A 1 95 ? 15.302 -7.521 -4.345 1.00 92.38 95 ASP A O 1
ATOM 705 N N . ASN A 1 96 ? 13.238 -7.840 -5.142 1.00 92.56 96 ASN A N 1
ATOM 706 C CA . ASN A 1 96 ? 13.316 -6.823 -6.181 1.00 92.56 96 ASN A CA 1
ATOM 707 C C . ASN A 1 96 ? 12.050 -5.957 -6.189 1.00 92.56 96 ASN A C 1
ATOM 709 O O . ASN A 1 96 ? 10.930 -6.472 -6.208 1.00 92.56 96 ASN A O 1
ATOM 713 N N . VAL A 1 97 ? 12.241 -4.635 -6.232 1.00 93.25 97 VAL A N 1
ATOM 714 C CA . VAL A 1 97 ? 11.163 -3.639 -6.270 1.00 93.25 97 VAL A CA 1
ATOM 715 C C . VAL A 1 97 ? 10.230 -3.852 -7.464 1.00 93.25 97 VAL A C 1
ATOM 717 O O . VAL A 1 97 ? 9.019 -3.803 -7.284 1.00 93.25 97 VAL A O 1
ATOM 720 N N . LEU A 1 98 ? 10.750 -4.134 -8.661 1.00 94.88 98 LEU A N 1
ATOM 721 C CA . LEU A 1 98 ? 9.913 -4.332 -9.850 1.00 94.88 98 LEU A CA 1
ATOM 722 C C . LEU A 1 98 ? 9.052 -5.591 -9.736 1.00 94.88 98 LEU A C 1
ATOM 724 O O . LEU A 1 98 ? 7.866 -5.534 -10.038 1.00 94.88 98 LEU A O 1
ATOM 728 N N . ALA A 1 99 ? 9.619 -6.694 -9.236 1.00 95.00 99 ALA A N 1
ATOM 729 C CA . ALA A 1 99 ? 8.868 -7.928 -9.001 1.00 95.00 99 ALA A CA 1
ATOM 730 C C . ALA A 1 99 ? 7.769 -7.726 -7.946 1.00 95.00 99 ALA A C 1
ATOM 732 O O . ALA A 1 99 ? 6.648 -8.195 -8.123 1.00 95.00 99 ALA A O 1
ATOM 733 N N . ARG A 1 100 ? 8.064 -6.959 -6.887 1.00 96.44 100 ARG A N 1
ATOM 734 C CA . ARG A 1 100 ? 7.074 -6.552 -5.882 1.00 96.44 100 ARG A CA 1
ATOM 735 C C . ARG A 1 100 ? 5.917 -5.764 -6.505 1.00 96.44 100 ARG A C 1
ATOM 737 O O . ARG A 1 100 ? 4.761 -6.045 -6.195 1.00 96.44 100 ARG A O 1
ATOM 744 N N . ILE A 1 101 ? 6.208 -4.763 -7.339 1.00 96.06 101 ILE A N 1
ATOM 745 C CA . ILE A 1 101 ? 5.164 -3.932 -7.957 1.00 96.06 101 ILE A CA 1
ATOM 746 C C . ILE A 1 101 ? 4.348 -4.761 -8.958 1.00 96.06 101 ILE A C 1
ATOM 748 O O . ILE A 1 101 ? 3.121 -4.722 -8.908 1.00 96.06 101 ILE A O 1
ATOM 752 N N . ASP A 1 102 ? 5.004 -5.560 -9.804 1.00 95.44 102 ASP A N 1
ATOM 753 C CA . ASP A 1 102 ? 4.345 -6.467 -10.753 1.00 95.44 102 ASP A CA 1
ATOM 754 C C . ASP A 1 102 ? 3.394 -7.445 -10.043 1.00 95.44 102 ASP A C 1
ATOM 756 O O . ASP A 1 102 ? 2.235 -7.574 -10.439 1.00 95.44 102 ASP A O 1
ATOM 760 N N . ALA A 1 103 ? 3.831 -8.054 -8.935 1.00 95.44 103 ALA A N 1
ATOM 761 C CA . ALA A 1 103 ? 3.002 -8.959 -8.144 1.00 95.44 103 ALA A CA 1
ATOM 762 C C . ALA A 1 103 ? 1.746 -8.269 -7.586 1.00 95.44 103 ALA A C 1
ATOM 764 O O . ALA A 1 103 ? 0.642 -8.805 -7.708 1.00 95.44 103 ALA A O 1
ATOM 765 N N . MET A 1 104 ? 1.888 -7.063 -7.020 1.00 96.06 104 MET A N 1
ATOM 766 C CA . MET A 1 104 ? 0.744 -6.275 -6.541 1.00 96.06 104 MET A CA 1
ATOM 767 C C . MET A 1 104 ? -0.225 -5.931 -7.676 1.00 96.06 104 MET A C 1
ATOM 769 O O . MET A 1 104 ? -1.442 -6.017 -7.488 1.00 96.06 104 MET A O 1
ATOM 773 N N . ILE A 1 105 ? 0.304 -5.574 -8.851 1.00 94.06 105 ILE A N 1
ATOM 774 C CA . ILE A 1 105 ? -0.505 -5.236 -10.020 1.00 94.06 105 ILE A CA 1
ATOM 775 C C . ILE A 1 105 ? -1.290 -6.460 -10.499 1.00 94.06 105 ILE A C 1
ATOM 777 O O . ILE A 1 105 ? -2.516 -6.406 -10.547 1.00 94.06 105 ILE A O 1
ATOM 781 N N . ARG A 1 106 ? -0.618 -7.576 -10.795 1.00 92.12 106 ARG A N 1
ATOM 782 C CA . ARG A 1 106 ? -1.241 -8.771 -11.394 1.00 92.12 106 ARG A CA 1
ATOM 783 C C . ARG A 1 106 ? -2.243 -9.472 -10.486 1.00 92.12 106 ARG A C 1
ATOM 785 O O . ARG A 1 106 ? -3.203 -10.063 -10.973 1.00 92.12 106 ARG A O 1
ATOM 792 N N . MET A 1 107 ? -2.012 -9.436 -9.178 1.00 92.50 107 MET A N 1
ATOM 793 C CA . MET A 1 107 ? -2.887 -10.075 -8.197 1.00 92.50 107 MET A CA 1
ATOM 794 C C . MET A 1 107 ? -4.181 -9.279 -7.957 1.00 92.50 107 MET A C 1
ATOM 796 O O . MET A 1 107 ? -5.175 -9.838 -7.494 1.00 92.50 107 MET A O 1
ATOM 800 N N . SER A 1 108 ? -4.185 -7.982 -8.268 1.00 91.69 108 SER A N 1
ATOM 801 C CA . SER A 1 108 ? -5.287 -7.079 -7.934 1.00 91.69 108 SER A CA 1
ATOM 802 C C . SER A 1 108 ? -6.230 -6.848 -9.110 1.00 91.69 108 SER A C 1
ATOM 804 O O . SER A 1 108 ? -5.839 -6.891 -10.271 1.00 91.69 108 SER A O 1
ATOM 806 N N . ARG A 1 109 ? -7.501 -6.587 -8.800 1.00 87.94 109 ARG A N 1
ATOM 807 C CA . ARG A 1 109 ? -8.570 -6.265 -9.762 1.00 87.94 109 ARG A CA 1
ATOM 808 C C . ARG A 1 109 ? -9.026 -4.802 -9.686 1.00 87.94 109 ARG A C 1
ATOM 810 O O . ARG A 1 109 ? -9.872 -4.396 -10.477 1.00 87.94 109 ARG A O 1
ATOM 817 N N . GLY A 1 110 ? -8.476 -4.025 -8.752 1.00 88.81 110 GLY A N 1
ATOM 818 C CA . GLY A 1 110 ? -8.708 -2.589 -8.579 1.00 88.81 110 GLY A CA 1
ATOM 819 C C . GLY A 1 110 ? -7.557 -1.928 -7.813 1.00 88.81 110 GLY A C 1
ATOM 820 O O . GLY A 1 110 ? -6.790 -2.627 -7.143 1.00 88.81 110 GLY A O 1
ATOM 821 N N . TYR A 1 111 ? -7.428 -0.599 -7.917 1.00 90.81 111 TYR A N 1
ATOM 822 C CA . TYR A 1 111 ? -6.242 0.125 -7.441 1.00 90.81 111 TYR A CA 1
ATOM 823 C C . TYR A 1 111 ? -6.574 1.501 -6.862 1.00 90.81 111 TYR A C 1
ATOM 825 O O . TYR A 1 111 ? -7.075 2.376 -7.557 1.00 90.81 111 TYR A O 1
ATOM 833 N N . VAL A 1 112 ? -6.197 1.756 -5.618 1.00 93.25 112 VAL A N 1
ATOM 834 C CA . VAL A 1 112 ? -6.262 3.091 -5.013 1.00 93.25 112 VAL A CA 1
ATOM 835 C C . VAL A 1 112 ? -4.857 3.672 -4.944 1.00 93.25 112 VAL A C 1
ATOM 837 O O . VAL A 1 112 ? -3.936 3.004 -4.478 1.00 93.25 112 VAL A O 1
ATOM 840 N N . VAL A 1 113 ? -4.688 4.921 -5.378 1.00 93.06 113 VAL A N 1
ATOM 841 C CA . VAL A 1 113 ? -3.396 5.615 -5.345 1.00 93.06 113 VAL A CA 1
ATOM 842 C C . VAL A 1 113 ? -3.524 6.855 -4.472 1.00 93.06 113 VAL A C 1
ATOM 844 O O . VAL A 1 113 ? -4.139 7.854 -4.839 1.00 93.06 113 VAL A O 1
ATOM 847 N N . LEU A 1 114 ? -2.953 6.782 -3.278 1.00 92.75 114 LEU A N 1
ATOM 848 C CA . LEU A 1 114 ? -2.936 7.875 -2.313 1.00 92.75 114 LEU A CA 1
ATOM 849 C C . LEU A 1 114 ? -1.715 8.775 -2.523 1.00 92.75 114 LEU A C 1
ATOM 851 O O . LEU A 1 114 ? -0.778 8.434 -3.249 1.00 92.75 114 LEU A O 1
ATOM 855 N N . GLU A 1 115 ? -1.699 9.925 -1.848 1.00 90.00 115 GLU A N 1
ATOM 856 C CA . GLU A 1 115 ? -0.506 10.769 -1.797 1.00 90.00 115 GLU A CA 1
ATOM 857 C C . GLU A 1 115 ? 0.715 9.982 -1.305 1.00 90.00 115 GLU A C 1
ATOM 859 O O . GLU A 1 115 ? 0.652 9.161 -0.382 1.00 90.00 115 GLU A O 1
ATOM 864 N N . GLY A 1 116 ? 1.856 10.255 -1.933 1.00 90.31 116 GLY A N 1
ATOM 865 C CA . GLY A 1 116 ? 3.058 9.460 -1.760 1.00 90.31 116 GLY A CA 1
ATOM 866 C C . GLY A 1 116 ? 4.324 10.152 -2.239 1.00 90.31 116 GLY A C 1
ATOM 867 O O . GLY A 1 116 ? 4.294 11.259 -2.775 1.00 90.31 116 GLY A O 1
ATOM 868 N N . GLY A 1 117 ? 5.454 9.495 -1.986 1.00 90.00 117 GLY A N 1
ATOM 869 C CA . GLY A 1 117 ? 6.764 9.908 -2.489 1.00 90.00 117 GLY A CA 1
ATOM 870 C C . GLY A 1 117 ? 7.096 9.258 -3.832 1.00 90.00 117 GLY A C 1
ATOM 871 O O . GLY A 1 117 ? 6.223 8.774 -4.550 1.00 90.00 117 GLY A O 1
ATOM 872 N N . THR A 1 118 ? 8.390 9.179 -4.141 1.00 91.75 118 THR A N 1
ATOM 873 C CA . THR A 1 118 ? 8.895 8.564 -5.380 1.00 91.75 118 THR A CA 1
ATOM 874 C C . THR A 1 118 ? 8.517 7.088 -5.512 1.00 91.75 118 THR A C 1
ATOM 876 O O . THR A 1 118 ? 8.208 6.648 -6.609 1.00 91.75 118 THR A O 1
ATOM 879 N N . GLY A 1 119 ? 8.466 6.330 -4.410 1.00 91.38 119 GLY A N 1
ATOM 880 C CA . GLY A 1 119 ? 8.034 4.927 -4.436 1.00 91.38 119 GLY A CA 1
ATOM 881 C C . GLY A 1 119 ? 6.595 4.754 -4.935 1.00 91.38 119 GLY A C 1
ATOM 882 O O . GLY A 1 119 ? 6.348 3.946 -5.825 1.00 91.38 119 GLY A O 1
ATOM 883 N N . THR A 1 120 ? 5.673 5.576 -4.428 1.00 92.69 120 THR A N 1
ATOM 884 C CA . THR A 1 120 ? 4.267 5.585 -4.859 1.00 92.69 120 THR A CA 1
ATOM 885 C C . THR A 1 120 ? 4.123 6.047 -6.310 1.00 92.69 120 THR A C 1
ATOM 887 O O . THR A 1 120 ? 3.316 5.490 -7.049 1.00 92.69 120 THR A O 1
ATOM 890 N N . LEU A 1 121 ? 4.936 7.019 -6.754 1.00 92.12 121 LEU A N 1
ATOM 891 C CA . LEU A 1 121 ? 4.971 7.415 -8.167 1.00 92.12 121 LEU A CA 1
ATOM 892 C C . LEU A 1 121 ? 5.413 6.257 -9.065 1.00 92.12 121 LEU A C 1
ATOM 894 O O . LEU A 1 121 ? 4.812 6.045 -10.111 1.00 92.12 121 LEU A O 1
ATOM 898 N N . SER A 1 122 ? 6.447 5.512 -8.671 1.00 93.81 122 SER A N 1
ATOM 899 C CA . SER A 1 122 ? 6.931 4.358 -9.436 1.00 93.81 122 SER A CA 1
ATOM 900 C C . SER A 1 122 ? 5.879 3.249 -9.529 1.00 93.81 122 SER A C 1
ATOM 902 O O . SER A 1 122 ? 5.693 2.677 -10.601 1.00 93.81 122 SER A O 1
ATOM 904 N N . GLU A 1 123 ? 5.164 2.972 -8.433 1.00 94.56 123 GLU A N 1
ATOM 905 C CA . GLU A 1 123 ? 4.025 2.041 -8.409 1.00 94.56 123 GLU A CA 1
ATOM 906 C C . GLU A 1 123 ? 2.923 2.486 -9.381 1.00 94.56 123 GLU A C 1
ATOM 908 O O . GLU A 1 123 ? 2.462 1.697 -10.209 1.00 94.56 123 GLU A O 1
ATOM 913 N N . PHE A 1 124 ? 2.554 3.768 -9.340 1.00 92.31 124 PHE A N 1
ATOM 914 C CA . PHE A 1 124 ? 1.557 4.340 -10.239 1.00 92.31 124 PHE A CA 1
ATOM 915 C C . PHE A 1 124 ? 1.997 4.332 -11.707 1.00 92.31 124 PHE A C 1
ATOM 917 O O . PHE A 1 124 ? 1.207 3.966 -12.572 1.00 92.31 124 PHE A O 1
ATOM 924 N N . GLY A 1 125 ? 3.245 4.698 -11.999 1.00 91.12 125 GLY A N 1
ATOM 925 C CA . GLY A 1 125 ? 3.774 4.725 -13.362 1.00 91.12 125 GLY A CA 1
ATOM 926 C C . GLY A 1 125 ? 3.769 3.342 -14.013 1.00 91.12 125 GLY A C 1
ATOM 927 O O . GLY A 1 125 ? 3.360 3.209 -15.166 1.00 91.12 125 GLY A O 1
ATOM 928 N N . LEU A 1 126 ? 4.151 2.298 -13.268 1.00 92.94 126 LEU A N 1
ATOM 929 C CA . LEU A 1 126 ? 4.107 0.931 -13.789 1.00 92.94 126 LEU A CA 1
ATOM 930 C C . LEU A 1 126 ? 2.666 0.433 -13.969 1.00 92.94 126 LEU A C 1
ATOM 932 O O . LEU A 1 126 ? 2.356 -0.178 -14.990 1.00 92.94 126 LEU A O 1
ATOM 936 N N . LEU A 1 127 ? 1.775 0.738 -13.018 1.00 90.12 127 LEU A N 1
ATOM 937 C CA . LEU A 1 127 ? 0.347 0.443 -13.150 1.00 90.12 127 LEU A CA 1
ATOM 938 C C . LEU A 1 127 ? -0.251 1.115 -14.393 1.00 90.12 127 LEU A C 1
ATOM 940 O O . LEU A 1 127 ? -0.970 0.467 -15.152 1.00 90.12 127 LEU A O 1
ATOM 944 N N . TRP A 1 128 ? 0.054 2.395 -14.609 1.00 87.31 128 TRP A N 1
ATOM 945 C CA . TRP A 1 128 ? -0.409 3.146 -15.772 1.00 87.31 128 TRP A CA 1
ATOM 946 C C . TRP A 1 128 ? 0.013 2.459 -17.067 1.00 87.31 128 TRP A C 1
ATOM 948 O O . TRP A 1 128 ? -0.827 2.248 -17.938 1.00 87.31 128 TRP A O 1
ATOM 958 N N . GLU A 1 129 ? 1.287 2.080 -17.191 1.00 89.19 129 GLU A N 1
ATOM 959 C CA . GLU A 1 129 ? 1.789 1.382 -18.378 1.00 89.19 129 GLU A CA 1
ATOM 960 C C . GLU A 1 129 ? 1.040 0.061 -18.606 1.00 89.19 129 GLU A C 1
ATOM 962 O O . GLU A 1 129 ? 0.617 -0.232 -19.725 1.00 89.19 129 GLU A O 1
ATOM 967 N N . TYR A 1 130 ? 0.797 -0.709 -17.540 1.00 87.69 130 TYR A N 1
ATOM 968 C CA . TYR A 1 130 ? 0.096 -1.993 -17.628 1.00 87.69 130 TYR A CA 1
ATOM 969 C C . TYR A 1 130 ? -1.334 -1.822 -18.135 1.00 87.69 130 TYR A C 1
ATOM 971 O O . TYR A 1 130 ? -1.767 -2.559 -19.021 1.00 87.69 130 TYR A O 1
ATOM 979 N N . VAL A 1 131 ? -2.050 -0.825 -17.616 1.00 82.56 131 VAL A N 1
ATOM 980 C CA . VAL A 1 131 ? -3.416 -0.512 -18.048 1.00 82.56 131 VAL A CA 1
ATOM 981 C C . VAL A 1 131 ? -3.426 0.034 -19.477 1.00 82.56 131 VAL A C 1
ATOM 983 O O . VAL A 1 131 ? -4.205 -0.435 -20.303 1.00 82.56 131 VAL A O 1
ATOM 986 N N . ALA A 1 132 ? -2.539 0.976 -19.808 1.00 79.88 132 ALA A N 1
ATOM 987 C CA . ALA A 1 132 ? -2.485 1.617 -21.125 1.00 79.88 132 ALA A CA 1
ATOM 988 C C . ALA A 1 132 ? -2.167 0.635 -22.264 1.00 79.88 132 ALA A C 1
ATOM 990 O O . ALA A 1 132 ? -2.588 0.845 -23.402 1.00 79.88 132 ALA A O 1
ATOM 991 N N . LYS A 1 133 ? -1.427 -0.437 -21.966 1.00 84.56 133 LYS A N 1
ATOM 992 C CA . LYS A 1 133 ? -1.073 -1.499 -22.918 1.00 84.56 133 LYS A CA 1
ATOM 993 C C . LYS A 1 133 ? -2.000 -2.716 -22.861 1.00 84.56 133 LYS A C 1
ATOM 995 O O . LYS A 1 133 ? -1.775 -3.661 -23.612 1.00 84.56 133 LYS A O 1
ATOM 1000 N N . GLY A 1 134 ? -3.012 -2.716 -21.988 1.00 81.38 134 GLY A N 1
ATOM 1001 C CA . GLY A 1 134 ? -3.907 -3.862 -21.801 1.00 81.38 134 GLY A CA 1
ATOM 1002 C C . GLY A 1 134 ? -3.198 -5.112 -21.267 1.00 81.38 134 GLY A C 1
ATOM 1003 O O . GLY A 1 134 ? -3.628 -6.227 -21.537 1.00 81.38 134 GLY A O 1
ATOM 1004 N N . LEU A 1 135 ? -2.093 -4.941 -20.532 1.00 81.75 135 LEU A N 1
ATOM 1005 C CA . LEU A 1 1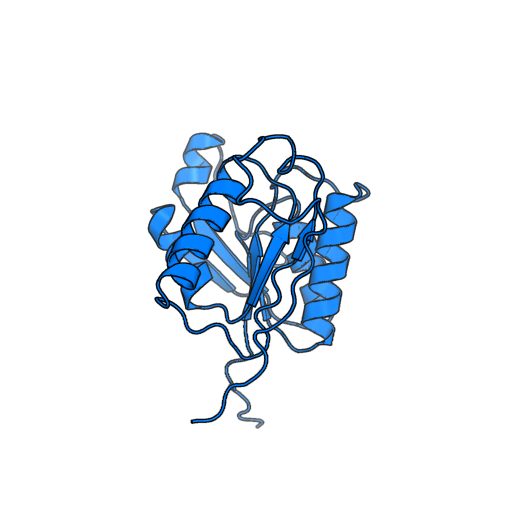35 ? -1.320 -6.043 -19.935 1.00 81.75 135 LEU A CA 1
ATOM 1006 C C . LEU A 1 135 ? -1.988 -6.622 -18.684 1.00 81.75 135 LEU A C 1
ATOM 1008 O O . LEU A 1 135 ? -1.599 -7.688 -18.205 1.00 81.75 135 LEU A O 1
ATOM 1012 N N . VAL A 1 136 ? -2.982 -5.912 -18.159 1.00 80.19 136 VAL A N 1
ATOM 1013 C CA . VAL A 1 136 ? -3.912 -6.388 -17.142 1.00 80.19 136 VAL A CA 1
ATOM 1014 C C . VAL A 1 136 ? -5.320 -6.073 -17.601 1.00 80.19 136 VAL A C 1
ATOM 1016 O O . VAL A 1 136 ? -5.578 -4.985 -18.115 1.00 80.19 136 VAL A O 1
ATOM 1019 N N . GLU A 1 137 ? -6.234 -7.016 -17.406 1.00 62.19 137 GLU A N 1
ATOM 1020 C CA . GLU A 1 137 ? -7.652 -6.737 -17.575 1.00 62.19 137 GLU A CA 1
ATOM 1021 C C . GLU A 1 137 ? -8.132 -5.986 -16.330 1.00 62.19 137 GLU A C 1
ATOM 1023 O O . GLU A 1 137 ? -8.164 -6.578 -15.242 1.00 62.19 137 GLU A O 1
ATOM 1028 N N . PRO A 1 138 ? -8.488 -4.690 -16.430 1.00 54.78 138 PRO A N 1
ATOM 1029 C CA . PRO A 1 138 ? -9.211 -4.056 -15.346 1.00 54.78 138 PRO A CA 1
ATOM 1030 C C . PRO A 1 138 ? -10.464 -4.893 -15.087 1.00 54.78 138 PRO A C 1
ATOM 1032 O O . PRO A 1 138 ? -11.236 -5.177 -16.004 1.00 54.78 138 PRO A O 1
ATOM 1035 N N . GLY A 1 139 ? -10.675 -5.311 -13.836 1.00 50.75 139 GLY A N 1
ATOM 1036 C CA . GLY A 1 139 ? -11.971 -5.863 -13.464 1.00 50.75 139 GLY A CA 1
ATOM 1037 C C . GLY A 1 139 ? -13.076 -4.846 -13.794 1.00 50.75 139 GLY A C 1
ATOM 1038 O O . GLY A 1 139 ? -12.786 -3.656 -13.943 1.00 50.75 139 GLY A O 1
ATOM 1039 N N . PRO A 1 140 ? -14.355 -5.255 -13.834 1.00 43.09 140 PRO A N 1
ATOM 1040 C CA . PRO A 1 140 ? -15.486 -4.354 -14.108 1.00 43.09 140 PRO A CA 1
ATOM 1041 C C . PRO A 1 140 ? -15.582 -3.142 -13.151 1.00 43.09 140 PRO A C 1
ATOM 1043 O O . PRO A 1 140 ? -16.372 -2.231 -13.382 1.00 43.09 140 PRO A O 1
ATOM 1046 N N . SER A 1 141 ? -14.744 -3.111 -12.110 1.00 40.41 141 SER A N 1
ATOM 1047 C CA . SER A 1 141 ? -14.627 -2.086 -11.080 1.00 40.41 141 SER A CA 1
ATOM 1048 C C . SER A 1 141 ? -13.185 -1.565 -10.959 1.00 40.41 141 SER A C 1
ATOM 1050 O O . SER A 1 141 ? -12.638 -1.531 -9.855 1.00 40.41 141 SER A O 1
ATOM 1052 N N . SER A 1 142 ? -12.530 -1.176 -12.059 1.00 47.97 142 SER A N 1
ATOM 1053 C CA . SER A 1 142 ? -11.254 -0.444 -11.993 1.00 47.97 142 SER A CA 1
ATOM 1054 C C . SER A 1 142 ? -11.482 0.966 -11.447 1.00 47.97 142 SER A C 1
ATOM 1056 O O . SER A 1 142 ? -11.528 1.959 -12.172 1.00 47.97 142 SER A O 1
ATOM 1058 N N . LEU A 1 143 ? -11.701 1.038 -10.141 1.00 44.41 143 LEU A N 1
ATOM 1059 C CA . LEU A 1 143 ? -11.725 2.267 -9.379 1.00 44.41 143 LEU A CA 1
ATOM 1060 C C . LEU A 1 143 ? -10.276 2.726 -9.241 1.00 44.41 143 LEU A C 1
ATOM 1062 O O . LEU A 1 143 ? -9.498 2.027 -8.604 1.00 44.41 143 LEU A O 1
ATOM 1066 N N . SER A 1 144 ? -9.936 3.867 -9.838 1.00 51.28 144 SER A N 1
ATOM 1067 C CA . SER A 1 144 ? -8.688 4.595 -9.599 1.00 51.28 144 SER A CA 1
ATOM 1068 C C . SER A 1 144 ? -9.030 5.898 -8.890 1.00 51.28 144 SER A C 1
ATOM 1070 O O . SER A 1 144 ? -9.467 6.859 -9.519 1.00 51.28 144 SER A O 1
ATOM 1072 N N . VAL A 1 145 ? -8.882 5.920 -7.565 1.00 51.56 145 VAL A N 1
ATOM 1073 C CA . VAL A 1 145 ? -8.974 7.158 -6.779 1.00 51.56 145 VAL A CA 1
ATOM 1074 C C . VAL A 1 145 ? -7.562 7.691 -6.610 1.00 51.56 145 VAL A C 1
ATOM 1076 O O . VAL A 1 145 ? -6.736 7.028 -5.985 1.00 51.56 145 VAL A O 1
ATOM 1079 N N . ILE A 1 146 ? -7.309 8.868 -7.181 1.00 53.09 146 ILE A N 1
ATOM 1080 C CA . ILE A 1 146 ? -6.112 9.670 -6.936 1.00 53.09 146 ILE A CA 1
ATOM 1081 C C . ILE A 1 146 ? -6.538 10.773 -5.974 1.00 53.09 146 ILE A C 1
ATOM 1083 O O . ILE A 1 146 ? -7.316 11.650 -6.345 1.00 53.09 146 ILE A O 1
ATOM 1087 N N . SER A 1 147 ? -6.066 10.719 -4.733 1.00 46.72 147 SER A N 1
ATOM 1088 C CA . SER A 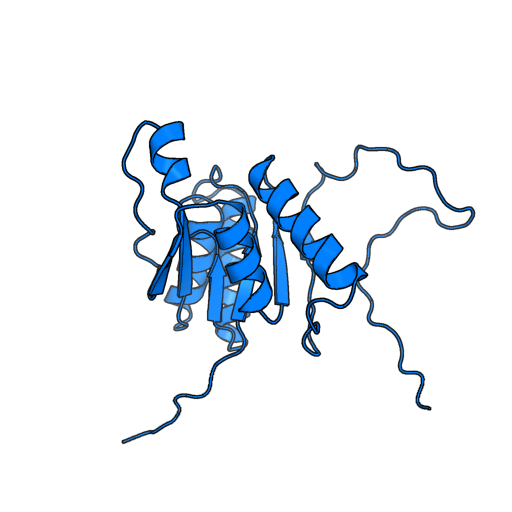1 147 ? -6.245 11.820 -3.784 1.00 46.72 147 SER A CA 1
ATOM 1089 C C . SER A 1 147 ? -4.919 12.548 -3.652 1.00 46.72 147 SER A C 1
ATOM 1091 O O . SER A 1 147 ? -3.926 11.907 -3.314 1.00 46.72 147 SER A O 1
ATOM 1093 N N . GLY A 1 148 ? -4.909 13.859 -3.912 1.00 47.03 148 GLY A N 1
ATOM 1094 C CA . GLY A 1 148 ? -3.810 14.731 -3.519 1.00 47.03 148 GLY A CA 1
ATOM 1095 C C . GLY A 1 148 ? -3.488 15.916 -4.420 1.00 47.03 148 GLY A C 1
ATOM 1096 O O . GLY A 1 148 ? -3.475 15.802 -5.644 1.00 47.03 148 GLY A O 1
ATOM 1097 N N . ASN A 1 149 ? -3.132 17.046 -3.808 1.00 43.84 149 ASN A N 1
ATOM 1098 C CA . ASN A 1 149 ? -2.827 18.297 -4.520 1.00 43.84 149 ASN A CA 1
ATOM 1099 C C . ASN A 1 149 ? -1.394 18.323 -5.083 1.00 43.84 149 ASN A C 1
ATOM 1101 O O . ASN A 1 149 ? -1.035 19.212 -5.853 1.00 43.84 149 ASN A O 1
ATOM 1105 N N . ARG A 1 150 ? -0.553 17.359 -4.691 1.00 44.53 150 ARG A N 1
ATOM 1106 C CA . ARG A 1 150 ? 0.895 17.374 -4.952 1.00 44.53 150 ARG A CA 1
ATOM 1107 C C . ARG A 1 150 ? 1.301 16.875 -6.344 1.00 44.53 150 ARG A C 1
ATOM 1109 O O . ARG A 1 150 ? 2.416 17.145 -6.775 1.00 44.53 150 ARG A O 1
ATOM 1116 N N . TRP A 1 151 ? 0.407 16.183 -7.048 1.00 40.38 151 TRP A N 1
ATOM 1117 C CA . TRP A 1 151 ? 0.659 15.632 -8.389 1.00 40.38 151 TRP A CA 1
ATOM 1118 C C . TRP A 1 151 ? 0.245 16.576 -9.530 1.00 40.38 151 TRP A C 1
ATOM 1120 O O . TRP A 1 151 ? 0.520 16.292 -10.691 1.00 40.38 151 TRP A O 1
ATOM 1130 N N . LEU A 1 152 ? -0.406 17.700 -9.209 1.00 37.62 152 LEU A N 1
ATOM 1131 C CA . LEU A 1 152 ? -1.042 18.602 -10.178 1.00 37.62 152 LEU A CA 1
ATOM 1132 C C . LEU A 1 152 ? -0.208 19.849 -10.533 1.00 37.62 152 LEU A C 1
ATOM 1134 O O . LEU A 1 152 ? -0.663 20.666 -11.327 1.00 37.62 152 LEU A O 1
ATOM 1138 N N . SER A 1 153 ? 1.005 20.020 -9.990 1.00 30.66 153 SER A N 1
ATOM 1139 C CA . SER A 1 153 ? 1.857 21.191 -10.282 1.00 30.66 153 SER A CA 1
ATOM 1140 C C . SER A 1 153 ? 2.791 21.029 -11.494 1.00 30.66 153 SER A C 1
ATOM 1142 O O . SER A 1 153 ? 3.606 21.910 -11.760 1.00 30.66 153 SER A O 1
ATOM 1144 N N . GLY A 1 154 ? 2.673 19.936 -12.254 1.00 28.22 154 GLY A N 1
ATOM 1145 C CA . GLY A 1 154 ? 3.358 19.761 -13.536 1.00 28.22 154 GLY A CA 1
ATOM 1146 C C . GLY A 1 154 ? 2.443 20.135 -14.699 1.00 28.22 154 GLY A C 1
ATOM 1147 O O . GLY A 1 154 ? 1.539 19.375 -15.038 1.00 28.22 154 GLY A O 1
ATOM 1148 N N . SER A 1 155 ? 2.667 21.293 -15.318 1.00 26.81 155 SER A N 1
ATOM 1149 C CA . SER A 1 155 ? 1.970 21.692 -16.544 1.00 26.81 155 SER A CA 1
ATOM 1150 C C . SER A 1 155 ? 2.341 20.743 -17.689 1.00 26.81 155 SER A C 1
ATOM 1152 O O . SER A 1 155 ? 3.434 20.836 -18.243 1.00 26.81 155 SER A O 1
ATOM 1154 N N . PHE A 1 156 ? 1.438 19.835 -18.057 1.00 32.53 156 PHE A N 1
ATOM 1155 C CA . PHE A 1 156 ? 1.536 19.084 -19.309 1.00 32.53 156 PHE A CA 1
ATOM 1156 C C . PHE A 1 156 ? 0.892 19.891 -20.445 1.00 32.53 156 PHE A C 1
ATOM 1158 O O . PHE A 1 156 ? -0.111 20.571 -20.207 1.00 32.53 156 PHE A O 1
ATOM 1165 N N . PRO A 1 157 ? 1.439 19.844 -21.675 1.00 26.00 157 PRO A N 1
ATOM 1166 C CA . PRO A 1 157 ? 0.842 20.527 -22.812 1.00 26.00 157 PRO A CA 1
ATOM 1167 C C . PRO A 1 157 ? -0.560 19.964 -23.048 1.00 26.00 157 PRO A C 1
ATOM 1169 O O . PRO A 1 157 ? -0.746 18.766 -23.268 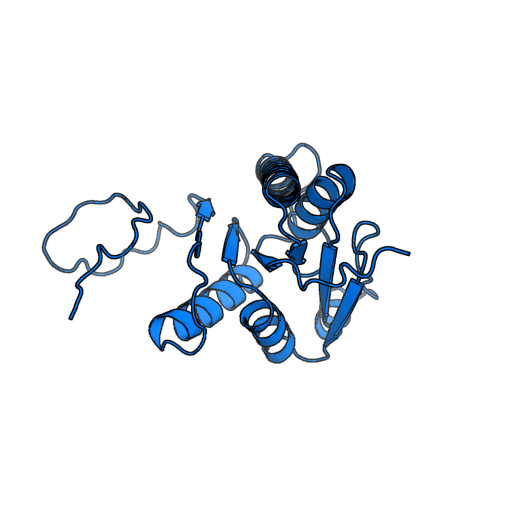1.00 26.00 157 PRO A O 1
ATOM 1172 N N . SER A 1 158 ? -1.553 20.840 -22.953 1.00 31.56 158 SER A N 1
ATOM 1173 C CA . SER A 1 158 ? -2.940 20.517 -23.229 1.00 31.56 158 SER A CA 1
ATOM 1174 C C . SER A 1 158 ? -3.103 20.176 -24.709 1.00 31.56 158 SER A C 1
ATOM 1176 O O . SER A 1 158 ? -2.751 20.960 -25.591 1.00 31.56 158 SER A O 1
ATOM 1178 N N . ALA A 1 159 ? -3.698 19.017 -24.998 1.00 31.64 159 ALA A N 1
ATOM 1179 C CA . ALA A 1 159 ? -4.424 18.870 -26.251 1.00 31.64 159 ALA A CA 1
ATOM 1180 C C . ALA A 1 159 ? -5.559 19.917 -26.257 1.00 31.64 159 ALA A C 1
ATOM 1182 O O . ALA A 1 159 ? -6.151 20.182 -25.201 1.00 31.64 159 ALA A O 1
ATOM 1183 N N . PRO A 1 160 ? -5.848 20.562 -27.396 1.00 29.58 160 PRO A N 1
ATOM 1184 C CA . PRO A 1 160 ? -6.763 21.691 -27.421 1.00 29.58 160 PRO A CA 1
ATOM 1185 C C . PRO A 1 160 ? -8.177 21.215 -27.071 1.00 29.58 160 PRO A C 1
ATOM 1187 O O . PRO A 1 160 ? -8.754 20.424 -27.811 1.00 29.58 160 PRO A O 1
ATOM 1190 N N . GLY A 1 161 ? -8.737 21.704 -25.954 1.00 34.75 161 GLY A N 1
ATOM 1191 C CA . GLY A 1 161 ? -10.187 21.633 -25.739 1.00 34.75 161 GLY A CA 1
ATOM 1192 C C . GLY A 1 161 ? -10.760 21.418 -24.336 1.00 34.75 161 GLY A C 1
ATOM 1193 O O . GLY A 1 161 ? -11.978 21.479 -24.234 1.00 34.75 161 GLY A O 1
ATOM 1194 N N . THR A 1 162 ? -9.999 21.221 -23.253 1.00 31.88 162 THR A N 1
ATOM 1195 C CA . THR A 1 162 ? -10.630 21.067 -21.917 1.00 31.88 162 THR A CA 1
ATOM 1196 C C . THR A 1 162 ? -9.794 21.640 -20.776 1.00 31.88 162 THR A C 1
ATOM 1198 O O . THR A 1 162 ? -8.745 21.104 -20.425 1.00 31.88 162 THR A O 1
ATOM 1201 N N . ALA A 1 163 ? -10.303 22.718 -20.171 1.00 28.80 163 ALA A N 1
ATOM 1202 C CA . ALA A 1 163 ? -9.935 23.161 -18.830 1.00 28.80 163 ALA A CA 1
ATOM 1203 C C . ALA A 1 163 ? -10.489 22.170 -17.785 1.00 28.80 163 ALA A C 1
ATOM 1205 O O . ALA A 1 163 ? -11.495 21.503 -18.020 1.00 28.80 163 ALA A O 1
ATOM 1206 N N . GLY A 1 164 ? -9.772 22.031 -16.671 1.00 29.48 164 GLY A N 1
ATOM 1207 C CA . GLY A 1 164 ? -9.737 20.819 -15.854 1.00 29.48 164 GLY A CA 1
ATOM 1208 C C . GLY A 1 164 ? -11.041 20.362 -15.195 1.00 29.48 164 GLY A C 1
ATOM 1209 O O . GLY A 1 164 ? -11.805 21.154 -14.658 1.00 29.48 164 GLY A O 1
ATOM 1210 N N . THR A 1 165 ? -11.207 19.037 -15.149 1.00 24.59 165 THR A N 1
ATOM 1211 C CA . THR A 1 165 ? -11.748 18.250 -14.026 1.00 24.59 165 THR A CA 1
ATOM 1212 C C . THR A 1 165 ? -11.287 16.798 -14.238 1.00 24.59 165 THR A C 1
ATOM 1214 O O . THR A 1 165 ? -11.672 16.171 -15.221 1.00 24.59 165 THR A O 1
ATOM 1217 N N . PHE A 1 166 ? -10.436 16.251 -13.360 1.00 28.28 166 PHE A N 1
ATOM 1218 C CA . PHE A 1 166 ? -10.149 14.809 -13.340 1.00 28.28 166 PHE A CA 1
ATOM 1219 C C . PHE A 1 166 ? -11.332 14.120 -12.648 1.00 28.28 166 PHE A C 1
ATOM 1221 O O . PHE A 1 166 ? -11.534 14.255 -11.445 1.00 28.28 166 PHE A O 1
ATOM 1228 N N . THR A 1 167 ? -12.166 13.430 -13.419 1.00 27.67 167 THR A N 1
ATOM 1229 C CA . THR A 1 167 ? -13.244 12.569 -12.923 1.00 27.67 167 THR A CA 1
ATOM 1230 C C . THR A 1 167 ? -13.146 11.251 -13.669 1.00 27.67 167 THR A C 1
ATOM 1232 O O . THR A 1 167 ? -13.222 11.214 -14.895 1.00 27.67 167 THR A O 1
ATOM 1235 N N . ALA A 1 168 ? -12.945 10.168 -12.921 1.00 34.41 168 ALA A N 1
ATOM 1236 C CA . ALA A 1 168 ? -13.032 8.813 -13.435 1.00 34.41 168 ALA A CA 1
ATOM 1237 C C . ALA A 1 168 ? -14.455 8.555 -13.958 1.00 34.41 168 ALA A C 1
ATOM 1239 O O . ALA A 1 168 ? -15.398 8.543 -13.172 1.00 34.41 168 ALA A O 1
ATOM 1240 N N . LEU A 1 169 ? -14.613 8.335 -15.266 1.00 26.38 169 LEU A N 1
ATOM 1241 C CA . LEU A 1 169 ? -15.850 7.839 -15.878 1.00 26.38 169 LEU A CA 1
ATOM 1242 C C . LEU A 1 169 ? -15.516 6.852 -17.012 1.00 26.38 169 LEU A C 1
ATOM 1244 O O . LEU A 1 169 ? -15.099 7.235 -18.099 1.00 26.38 169 LEU A O 1
ATOM 1248 N N . ILE A 1 170 ? -15.682 5.572 -16.669 1.00 31.73 170 ILE A N 1
ATOM 1249 C CA . ILE A 1 170 ? -16.073 4.387 -17.458 1.00 31.73 170 ILE A CA 1
ATOM 1250 C C . IL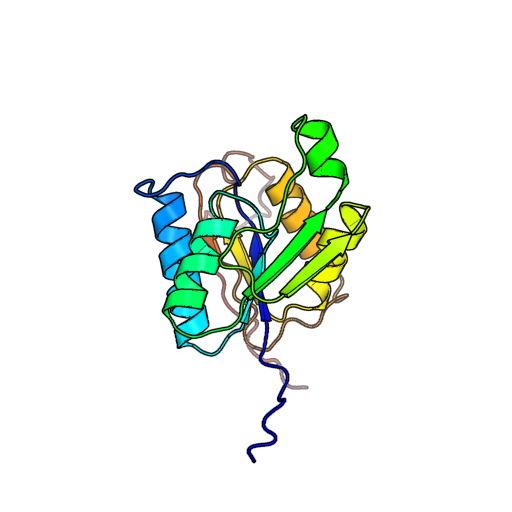E A 1 170 ? -16.271 4.624 -18.978 1.00 31.73 170 ILE A C 1
ATOM 1252 O O . ILE A 1 170 ? -17.090 5.469 -19.351 1.00 31.73 170 ILE A O 1
ATOM 1256 N N . PRO A 1 171 ? -15.668 3.819 -19.882 1.00 29.44 171 PRO A N 1
ATOM 1257 C CA . PRO A 1 171 ? -16.064 3.830 -21.286 1.00 29.44 171 PRO A CA 1
ATOM 1258 C C . PRO A 1 171 ? -17.512 3.339 -21.429 1.00 29.44 171 PRO A C 1
ATOM 1260 O O . PRO A 1 171 ? -17.855 2.221 -21.043 1.00 29.44 171 PRO A O 1
ATOM 1263 N N . ARG A 1 172 ? -18.382 4.181 -22.006 1.00 32.53 172 ARG A N 1
ATOM 1264 C CA . ARG A 1 172 ? -19.705 3.744 -22.462 1.00 32.53 172 ARG A CA 1
ATOM 1265 C C . ARG A 1 172 ? -19.524 2.659 -23.520 1.00 32.53 172 ARG A C 1
ATOM 1267 O O . ARG A 1 172 ? -18.848 2.866 -24.524 1.00 32.53 172 ARG A O 1
ATOM 1274 N N . ASN A 1 173 ? -20.180 1.539 -23.255 1.00 36.88 173 ASN A N 1
ATOM 1275 C CA . ASN A 1 173 ? -20.380 0.388 -24.119 1.00 36.88 173 ASN A CA 1
ATOM 1276 C C . ASN A 1 173 ? -20.543 0.793 -25.601 1.00 36.88 173 ASN A C 1
ATOM 1278 O O . ASN A 1 173 ? -21.473 1.527 -25.942 1.00 36.88 173 ASN A O 1
ATOM 1282 N N . ARG A 1 174 ? -19.680 0.285 -26.484 1.00 36.31 174 ARG A N 1
ATOM 1283 C CA . ARG A 1 174 ? -20.047 0.067 -27.888 1.00 36.31 174 ARG A CA 1
ATOM 1284 C C . ARG A 1 174 ? -20.062 -1.438 -28.108 1.00 36.31 174 ARG A C 1
ATOM 1286 O O . ARG A 1 174 ? -19.016 -2.073 -28.157 1.00 36.31 174 ARG A O 1
ATOM 1293 N N . SER A 1 175 ? -21.270 -1.988 -28.136 1.00 33.34 175 SER A N 1
ATOM 1294 C CA . SER A 1 175 ? -21.548 -3.321 -28.674 1.00 33.34 175 SER A CA 1
ATOM 1295 C C . SER A 1 175 ? -21.420 -3.286 -30.215 1.00 33.34 175 SER A C 1
ATOM 1297 O O . SER A 1 175 ? -21.366 -2.185 -30.768 1.00 33.34 175 SER A O 1
ATOM 1299 N N . PRO A 1 176 ? -21.330 -4.464 -30.859 1.00 41.25 176 PRO A N 1
ATOM 1300 C CA . PRO A 1 176 ? -20.302 -4.846 -31.836 1.00 41.25 176 PRO A CA 1
ATOM 1301 C C . PRO A 1 176 ? -20.301 -4.071 -33.156 1.00 41.25 176 PRO A C 1
ATOM 1303 O O . PRO A 1 176 ? -21.385 -3.637 -33.604 1.00 41.25 176 PRO A O 1
#

Secondary structure (DSSP, 8-state):
-------PPEEEEE--S---TTSHHHHHHHHHHHHHHHTTPEEEE-SSSTHHHHHHHHHHHTT--EEEEEETHHHHHHTS-----TT-SEEEEESSHHHHHHHHHHH-SEEEE-S--HHHHHHHHHHHHHHHTTSS---TT--EEE--GGGS-S-PPPPTT---------------

Foldseek 3Di:
DDPPPDLFAAEEEFAAQPDDPPDPLLQVLLVQLLVCLLVGHEYEYQQHHGSLQNSLNSNVVNPHAYEHEYEPVVCVVVVHDTDGDPSHPYYHYDHDLVVSLVVSLARHLEYEQEYYDPSSVVSVVVNCVCVVVVVDDRHPPHDYHYDDPVVPPDDDDDDPDDDDDDDDDDDDDDDD

Sequence (176 aa):
MDTSNSDRPIVCIFGSYSPKPGEPLFELAYAIGQALAKAGFTVCNGGYDGTMLASAQGAKEAGRATIGVTCSIFGGYRGQTLKANHFIDREIHHDNVLARIDAMIRMSRGYVVLEGGTGTLSEFGLLWEYVAKGLVEPGPSSLSVISGNRWLSGSFPSAPGTAGTFTALIPRNRSP